Protein AF-A0A3N5QMN3-F1 (afdb_monomer_lite)

Structure (mmCIF, N/CA/C/O backbone):
data_AF-A0A3N5QMN3-F1
#
_entry.id   AF-A0A3N5QMN3-F1
#
loop_
_atom_site.group_PDB
_atom_site.id
_atom_site.type_symbol
_atom_site.label_atom_id
_atom_site.label_alt_id
_atom_site.label_comp_id
_atom_site.lab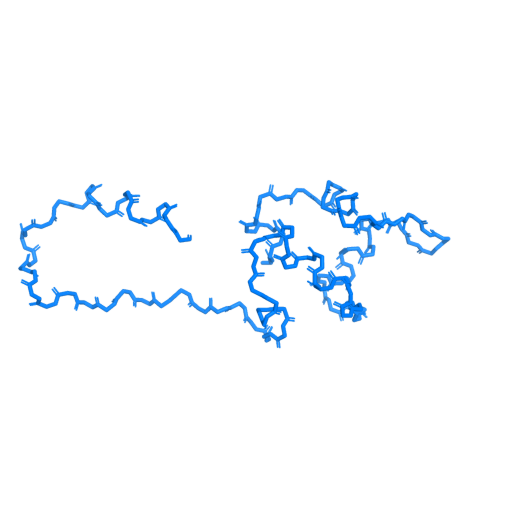el_asym_id
_atom_site.label_entity_id
_atom_site.label_seq_id
_atom_site.pdbx_PDB_ins_code
_atom_site.Cartn_x
_atom_site.Cartn_y
_atom_site.Cartn_z
_atom_site.occupancy
_atom_site.B_iso_or_equiv
_atom_site.auth_seq_id
_atom_site.auth_comp_id
_atom_site.auth_asym_id
_atom_site.auth_atom_id
_atom_site.pdbx_PDB_model_num
ATOM 1 N N . MET A 1 1 ? 6.806 -3.091 0.982 1.00 68.94 1 MET A N 1
ATOM 2 C CA . MET A 1 1 ? 5.379 -2.820 1.289 1.00 68.94 1 MET A CA 1
ATOM 3 C C . MET A 1 1 ? 4.933 -1.576 0.539 1.00 68.94 1 MET A C 1
ATOM 5 O O . MET A 1 1 ? 5.659 -0.588 0.583 1.00 68.94 1 MET A O 1
ATOM 9 N N . ALA A 1 2 ? 3.777 -1.617 -0.134 1.00 78.69 2 ALA A N 1
ATOM 10 C CA . ALA A 1 2 ? 3.326 -0.571 -1.063 1.00 78.69 2 ALA A CA 1
ATOM 11 C C . ALA A 1 2 ? 3.316 0.847 -0.457 1.00 78.69 2 ALA A C 1
ATOM 13 O O . ALA A 1 2 ? 3.770 1.785 -1.107 1.00 78.69 2 ALA A O 1
ATOM 14 N N . ARG A 1 3 ? 2.893 0.989 0.807 1.00 87.25 3 ARG A N 1
ATOM 15 C CA . ARG A 1 3 ? 2.894 2.261 1.545 1.00 87.25 3 ARG A CA 1
ATOM 16 C C . ARG A 1 3 ? 4.290 2.877 1.681 1.00 87.25 3 ARG A C 1
ATOM 18 O O . ARG A 1 3 ? 4.472 4.049 1.366 1.00 87.25 3 ARG A O 1
ATOM 25 N N . LYS A 1 4 ? 5.278 2.084 2.120 1.00 84.62 4 LYS A N 1
ATOM 26 C CA . LYS A 1 4 ? 6.671 2.537 2.297 1.00 84.62 4 LYS A CA 1
ATOM 27 C C . LYS A 1 4 ? 7.286 2.969 0.968 1.00 84.62 4 LYS A C 1
ATOM 29 O O . LYS A 1 4 ? 7.941 3.999 0.909 1.00 84.62 4 LYS A O 1
ATOM 34 N N . THR A 1 5 ? 7.029 2.217 -0.102 1.00 79.25 5 THR A N 1
ATOM 35 C CA . THR A 1 5 ? 7.508 2.568 -1.447 1.00 79.25 5 THR A CA 1
ATOM 36 C C . THR A 1 5 ? 6.849 3.843 -1.983 1.00 79.25 5 THR A C 1
ATOM 38 O O . THR A 1 5 ? 7.453 4.544 -2.781 1.00 79.25 5 THR A O 1
ATOM 41 N N . ALA A 1 6 ? 5.629 4.159 -1.544 1.00 80.69 6 ALA A N 1
ATOM 42 C CA . ALA A 1 6 ? 4.941 5.409 -1.865 1.00 80.69 6 ALA A CA 1
ATOM 43 C C . ALA A 1 6 ? 5.311 6.578 -0.923 1.00 80.69 6 ALA A C 1
ATOM 45 O O . ALA A 1 6 ? 4.740 7.655 -1.049 1.00 80.69 6 ALA A O 1
ATOM 46 N N . GLY A 1 7 ? 6.232 6.382 0.030 1.00 83.75 7 GLY A N 1
ATOM 47 C CA . GLY A 1 7 ? 6.694 7.438 0.939 1.00 83.75 7 GLY A CA 1
ATOM 48 C C . GLY A 1 7 ? 5.664 7.896 1.978 1.00 83.75 7 GLY A C 1
ATOM 49 O O . GLY A 1 7 ? 5.825 8.965 2.559 1.00 83.75 7 GLY A O 1
ATOM 50 N N . HIS A 1 8 ? 4.604 7.121 2.223 1.00 84.31 8 HIS A N 1
ATOM 51 C CA . HIS A 1 8 ? 3.552 7.509 3.164 1.00 84.31 8 HIS A CA 1
ATOM 52 C C . HIS A 1 8 ? 3.796 6.975 4.579 1.00 84.31 8 HIS A C 1
ATOM 54 O O . HIS A 1 8 ? 4.087 5.790 4.783 1.00 84.31 8 HIS A O 1
ATOM 60 N N . ASP A 1 9 ? 3.586 7.834 5.575 1.00 88.69 9 ASP A N 1
ATOM 61 C CA . ASP A 1 9 ? 3.531 7.411 6.972 1.00 88.69 9 ASP A CA 1
ATOM 62 C C . ASP A 1 9 ? 2.235 6.632 7.282 1.00 88.69 9 ASP A C 1
ATOM 64 O O . ASP A 1 9 ? 1.243 6.737 6.560 1.00 88.69 9 ASP A O 1
ATOM 68 N N . LEU A 1 10 ? 2.249 5.805 8.331 1.00 87.38 10 LEU A N 1
ATOM 69 C CA . LEU A 1 10 ? 1.153 4.896 8.680 1.00 87.38 10 LEU A CA 1
ATOM 70 C C . LEU A 1 10 ? -0.155 5.653 8.965 1.00 87.38 10 LEU A C 1
ATOM 72 O O . LEU A 1 10 ? -1.205 5.297 8.427 1.00 87.38 10 LEU A O 1
ATOM 76 N N . LEU A 1 11 ? -0.094 6.706 9.785 1.00 85.94 11 LEU A N 1
ATOM 77 C CA . LEU A 1 11 ? -1.274 7.483 10.179 1.00 85.94 11 LEU A CA 1
ATOM 78 C C . LEU A 1 11 ? -1.846 8.281 9.007 1.00 85.94 11 LEU A C 1
ATOM 80 O O . LEU A 1 11 ? -3.059 8.291 8.793 1.00 85.94 11 LEU A O 1
ATOM 84 N N . GLU A 1 12 ? -0.978 8.904 8.215 1.00 87.25 12 GLU A N 1
ATOM 85 C CA . GLU A 1 12 ? -1.388 9.678 7.042 1.00 87.25 12 GLU A CA 1
ATOM 86 C C . GLU A 1 12 ? -1.986 8.781 5.954 1.00 87.25 12 GLU A C 1
ATOM 88 O O . GLU A 1 12 ? -3.019 9.108 5.363 1.00 87.25 12 GLU A O 1
ATOM 93 N N . ALA A 1 13 ? -1.418 7.591 5.746 1.00 88.94 13 ALA A N 1
ATOM 94 C CA . ALA A 1 13 ? -1.994 6.592 4.856 1.00 88.94 13 ALA A CA 1
ATOM 95 C C . ALA A 1 13 ? -3.377 6.127 5.338 1.00 88.94 13 ALA A C 1
ATOM 97 O O . ALA A 1 13 ? -4.312 6.056 4.538 1.00 88.94 13 ALA A O 1
ATOM 98 N N . ALA A 1 14 ? -3.540 5.861 6.637 1.00 90.06 14 ALA A N 1
ATOM 99 C CA . ALA A 1 14 ? -4.816 5.429 7.201 1.00 90.06 14 ALA A CA 1
ATOM 100 C C . ALA A 1 14 ? -5.913 6.494 7.033 1.00 90.06 14 ALA A C 1
ATOM 102 O O . ALA A 1 14 ? -7.014 6.173 6.574 1.00 90.06 14 ALA A O 1
ATOM 103 N N . LYS A 1 15 ? -5.592 7.767 7.306 1.00 88.19 15 LYS A N 1
ATOM 104 C CA . LYS A 1 15 ? -6.495 8.902 7.060 1.00 88.19 15 LYS A CA 1
ATOM 105 C C . LYS A 1 15 ? -6.871 9.017 5.587 1.00 88.19 15 LYS A C 1
ATOM 107 O O . LYS A 1 15 ? -8.049 9.135 5.261 1.00 88.19 15 LYS A O 1
ATOM 112 N N . THR A 1 16 ? -5.888 8.935 4.690 1.00 87.75 16 THR A N 1
ATOM 113 C CA . THR A 1 16 ? -6.121 9.099 3.247 1.00 87.75 16 THR A CA 1
ATOM 114 C C . THR A 1 16 ? -6.956 7.957 2.662 1.00 87.75 16 THR A C 1
ATOM 116 O O . THR A 1 16 ? -7.781 8.160 1.773 1.00 87.75 16 THR A O 1
ATOM 119 N N . LEU A 1 17 ? -6.815 6.749 3.211 1.00 88.50 17 LEU A N 1
ATOM 120 C CA . LEU A 1 17 ? -7.661 5.601 2.877 1.00 88.50 17 LEU A CA 1
ATOM 121 C C . LEU A 1 17 ? -9.065 5.673 3.504 1.00 88.50 17 LEU A C 1
ATOM 123 O O . LEU A 1 17 ? -9.883 4.776 3.269 1.00 88.50 17 LEU A O 1
ATOM 127 N N . ALA A 1 18 ? -9.360 6.746 4.246 1.00 88.31 18 ALA A N 1
ATOM 128 C CA . ALA A 1 18 ? -10.588 6.956 5.003 1.00 88.31 18 ALA A CA 1
ATOM 129 C C . ALA A 1 18 ? -10.883 5.798 5.972 1.00 88.31 18 ALA A C 1
ATOM 131 O O . ALA A 1 18 ? -12.036 5.397 6.147 1.00 88.31 18 ALA A O 1
ATOM 132 N N . LEU A 1 19 ? -9.833 5.227 6.573 1.00 88.12 19 LEU A N 1
ATOM 133 C CA . LEU A 1 19 ? -9.984 4.284 7.672 1.00 88.12 19 LEU A CA 1
ATOM 134 C C . LEU A 1 19 ? -10.356 5.067 8.929 1.00 88.12 19 LEU A C 1
ATOM 136 O O . LEU A 1 19 ? -9.725 6.066 9.264 1.00 88.12 19 LEU A O 1
ATOM 140 N N . THR A 1 20 ? -11.390 4.606 9.621 1.00 88.44 20 THR A N 1
ATOM 141 C CA . THR A 1 20 ? -11.845 5.196 10.879 1.00 88.44 20 THR A CA 1
ATOM 142 C C . THR A 1 20 ? -11.408 4.348 12.060 1.00 88.44 20 THR A C 1
ATOM 144 O O . THR A 1 20 ? -11.278 3.119 11.956 1.00 88.44 20 THR A O 1
ATOM 147 N N . ASP A 1 21 ? -11.227 4.992 13.208 1.00 88.38 21 ASP A N 1
ATOM 148 C CA . ASP A 1 21 ? -11.056 4.290 14.473 1.00 88.38 21 ASP A CA 1
ATOM 149 C C . ASP A 1 21 ? -12.325 3.496 14.796 1.00 88.38 21 ASP A C 1
ATOM 151 O O . ASP A 1 21 ? -13.452 3.930 14.550 1.00 88.38 21 ASP A O 1
ATOM 155 N N . GLY A 1 22 ? -12.150 2.273 15.287 1.00 86.38 22 GLY A N 1
ATOM 156 C CA . GLY A 1 22 ? -13.250 1.452 15.778 1.00 86.38 22 GLY A CA 1
ATOM 157 C C . GLY A 1 22 ? -13.058 1.105 17.246 1.00 86.38 22 GLY A C 1
ATOM 158 O O . GLY A 1 22 ? -11.999 1.324 17.816 1.00 86.38 22 GLY A O 1
ATOM 159 N N . LYS A 1 23 ? -14.061 0.454 17.842 1.00 80.81 23 LYS A N 1
ATOM 160 C CA . LYS A 1 23 ? -13.987 -0.009 19.240 1.00 80.81 23 LYS A CA 1
ATOM 161 C C . LYS A 1 23 ? -12.852 -1.005 19.527 1.00 80.81 23 LYS A C 1
ATOM 163 O O . LYS A 1 23 ? -12.489 -1.161 20.682 1.00 80.81 23 LYS A O 1
ATOM 168 N N . ARG A 1 24 ? -12.364 -1.728 18.511 1.00 81.94 24 ARG A N 1
ATOM 169 C CA . ARG A 1 24 ? -11.377 -2.817 18.664 1.00 81.94 24 ARG A CA 1
ATOM 170 C C . ARG A 1 24 ? -9.968 -2.469 18.190 1.00 81.94 24 ARG A C 1
ATOM 172 O O . ARG A 1 24 ? -9.048 -3.183 18.549 1.00 81.94 24 ARG A O 1
ATOM 179 N N . ALA A 1 25 ? -9.830 -1.457 17.338 1.00 87.00 25 ALA A N 1
ATOM 180 C CA . ALA A 1 25 ? -8.559 -1.088 16.726 1.00 87.00 25 ALA A CA 1
ATOM 181 C C . ALA A 1 25 ? -8.651 0.324 16.143 1.00 87.00 25 ALA A C 1
ATOM 183 O O . ALA A 1 25 ? -9.692 0.708 15.582 1.00 87.00 25 ALA A O 1
ATOM 184 N N . THR A 1 26 ? -7.551 1.061 16.234 1.00 91.25 26 THR A N 1
ATOM 185 C CA . THR A 1 26 ? -7.360 2.354 15.572 1.00 91.25 26 THR A CA 1
ATOM 186 C C . THR A 1 26 ? -7.228 2.185 14.055 1.00 91.25 26 THR A C 1
ATOM 188 O O . THR A 1 26 ? -7.002 1.090 13.533 1.00 91.25 26 THR A O 1
ATOM 191 N N . ALA A 1 27 ? -7.378 3.274 13.307 1.00 88.81 27 ALA A N 1
ATOM 192 C CA . ALA A 1 27 ? -7.222 3.295 11.859 1.00 88.81 27 ALA A CA 1
ATOM 193 C C . ALA A 1 27 ? -5.816 2.835 11.424 1.00 88.81 27 ALA A C 1
ATOM 195 O O . ALA A 1 27 ? -5.686 2.107 10.438 1.00 88.81 27 ALA A O 1
ATOM 196 N N . GLY A 1 28 ? -4.782 3.219 12.183 1.00 89.19 28 GLY A N 1
ATOM 197 C CA . GLY A 1 28 ? -3.396 2.807 11.951 1.00 89.19 28 GLY A CA 1
ATOM 198 C C . GLY A 1 28 ? -3.168 1.320 12.221 1.00 89.19 28 GLY A C 1
ATOM 199 O O . GLY A 1 28 ? -2.565 0.640 11.396 1.00 89.19 28 GLY A O 1
ATOM 200 N N . GLU A 1 29 ? -3.712 0.791 13.317 1.00 89.94 29 GLU A N 1
ATOM 201 C CA . GLU A 1 29 ? -3.638 -0.643 13.643 1.00 89.94 29 GLU A CA 1
ATOM 202 C C . GLU A 1 29 ? -4.358 -1.503 12.604 1.00 89.94 29 GLU A C 1
ATOM 204 O O . GLU A 1 29 ? -3.837 -2.532 12.187 1.00 89.94 29 GLU A O 1
ATOM 209 N N . LYS A 1 30 ? -5.522 -1.060 12.111 1.00 90.25 30 LYS A N 1
ATOM 210 C CA . LYS A 1 30 ? -6.220 -1.749 11.014 1.00 90.25 30 LYS A CA 1
ATOM 211 C C . LYS A 1 30 ? -5.372 -1.789 9.750 1.00 90.25 30 LYS A C 1
ATOM 213 O O . LYS A 1 30 ? -5.304 -2.822 9.094 1.00 90.25 30 LYS A O 1
ATOM 218 N N . LEU A 1 31 ? -4.733 -0.669 9.404 1.00 90.38 31 LEU A N 1
ATOM 219 C CA . LEU A 1 31 ? -3.843 -0.621 8.250 1.00 90.38 31 LEU A CA 1
ATOM 220 C C . LEU A 1 31 ? -2.648 -1.564 8.432 1.00 90.38 31 LEU A C 1
ATOM 222 O O . LEU A 1 31 ? -2.314 -2.290 7.500 1.00 90.38 31 LEU A O 1
ATOM 226 N N . ALA A 1 32 ? -2.059 -1.599 9.627 1.00 90.56 32 ALA A N 1
ATOM 227 C CA . ALA A 1 32 ? -0.972 -2.513 9.957 1.00 90.56 32 ALA A CA 1
ATOM 228 C C . ALA A 1 32 ? -1.405 -3.987 9.861 1.00 90.56 32 ALA A C 1
ATOM 230 O O . ALA A 1 32 ? -0.680 -4.778 9.269 1.00 90.56 32 ALA A O 1
ATOM 231 N N . ALA A 1 33 ? -2.602 -4.340 10.339 1.00 90.19 33 ALA A N 1
ATOM 232 C CA . ALA A 1 33 ? -3.151 -5.696 10.247 1.00 90.19 33 ALA A CA 1
ATOM 233 C C . ALA A 1 33 ? -3.426 -6.140 8.796 1.00 90.19 33 ALA A C 1
ATOM 235 O O . ALA A 1 33 ? -3.275 -7.314 8.455 1.00 90.19 33 ALA A O 1
ATOM 236 N N . TYR A 1 34 ? -3.810 -5.207 7.915 1.00 89.50 34 TYR A N 1
ATOM 237 C CA . TYR A 1 34 ? -3.911 -5.485 6.478 1.00 89.50 34 TYR A CA 1
ATOM 238 C C . TYR A 1 34 ? -2.533 -5.664 5.835 1.00 89.50 34 TYR A C 1
ATOM 240 O O . TYR A 1 34 ? -2.374 -6.491 4.942 1.00 89.50 34 TYR A O 1
ATOM 248 N N . GLU A 1 35 ? -1.542 -4.885 6.273 1.00 87.75 35 GLU A N 1
ATOM 249 C CA . GLU A 1 35 ? -0.162 -4.973 5.791 1.00 87.75 35 GLU A CA 1
ATOM 250 C C . GLU A 1 35 ? 0.544 -6.256 6.272 1.00 87.75 35 GLU A C 1
ATOM 252 O O . GLU A 1 35 ? 1.334 -6.814 5.513 1.00 87.75 35 GLU A O 1
ATOM 257 N N . SER A 1 36 ? 0.258 -6.746 7.485 1.00 87.19 36 SER A N 1
ATOM 258 C CA . SER A 1 36 ? 0.820 -7.996 8.028 1.00 87.19 36 SER A CA 1
ATOM 259 C C . SER A 1 36 ? 0.140 -9.258 7.491 1.00 87.19 36 SER A C 1
ATOM 261 O O . SER A 1 36 ? 0.690 -10.350 7.617 1.00 87.19 36 SER A O 1
ATOM 263 N N . GLY A 1 37 ? -1.038 -9.118 6.877 1.00 85.38 37 GLY A N 1
ATOM 264 C CA . GLY A 1 37 ? -1.835 -10.241 6.386 1.00 85.38 37 GLY A CA 1
ATOM 265 C C . GLY A 1 37 ? -2.675 -10.932 7.465 1.00 85.38 37 GLY A C 1
ATOM 266 O O . GLY A 1 37 ? -3.323 -11.932 7.170 1.00 85.38 37 GLY A O 1
ATOM 267 N N . GLU A 1 38 ? -2.720 -10.398 8.691 1.00 87.12 38 GLU A N 1
ATOM 268 C CA . GLU A 1 38 ? -3.582 -10.903 9.771 1.00 87.12 38 GLU A CA 1
ATOM 269 C C . GLU A 1 38 ? -5.068 -10.808 9.425 1.00 87.12 38 GLU A C 1
ATOM 271 O O . GLU A 1 38 ? -5.869 -11.649 9.828 1.00 87.12 38 GLU A O 1
ATOM 276 N N . THR A 1 39 ? -5.458 -9.764 8.690 1.00 87.81 39 THR A N 1
ATOM 277 C CA . THR A 1 39 ? -6.838 -9.572 8.238 1.00 87.81 39 THR A CA 1
ATOM 278 C C . THR A 1 39 ? -6.862 -9.297 6.736 1.00 87.81 39 THR A C 1
ATOM 280 O O . THR A 1 39 ? -6.140 -8.414 6.272 1.00 87.81 39 THR A O 1
ATOM 283 N N . PRO A 1 40 ? -7.710 -9.981 5.948 1.00 86.44 40 PRO A N 1
ATOM 284 C CA . PRO A 1 40 ? -7.832 -9.681 4.530 1.00 86.44 40 PRO A CA 1
ATOM 285 C C . PRO A 1 40 ? -8.563 -8.340 4.315 1.00 86.44 40 PRO A C 1
ATOM 287 O O . PRO A 1 40 ? -9.669 -8.147 4.835 1.00 86.44 40 PRO A O 1
ATOM 290 N N . PRO A 1 41 ? -7.997 -7.403 3.532 1.00 89.81 41 PRO A N 1
ATOM 291 C CA . PRO A 1 41 ? -8.681 -6.169 3.164 1.00 89.81 41 PRO A CA 1
ATOM 292 C C . PRO A 1 41 ? -9.820 -6.436 2.169 1.00 89.81 41 PRO A C 1
ATOM 294 O O . PRO A 1 41 ? -9.795 -7.380 1.378 1.00 89.81 41 PRO A O 1
ATOM 297 N N . SER A 1 42 ? -10.822 -5.556 2.151 1.00 91.88 42 SER A N 1
ATOM 298 C CA . SER A 1 42 ? -11.896 -5.631 1.157 1.00 91.88 42 SER A CA 1
ATOM 299 C C . SER A 1 42 ? -11.418 -5.188 -0.233 1.00 91.88 42 SER A C 1
ATOM 301 O O . SER A 1 42 ? -10.531 -4.344 -0.378 1.00 91.88 42 SER A O 1
ATOM 303 N N . ARG A 1 43 ? -12.065 -5.687 -1.295 1.00 92.00 43 ARG A N 1
ATOM 304 C CA . ARG A 1 43 ? -11.736 -5.291 -2.678 1.00 92.00 43 ARG A CA 1
ATOM 305 C C . ARG A 1 43 ? -11.867 -3.782 -2.914 1.00 92.00 43 ARG A C 1
ATOM 307 O O . ARG A 1 43 ? -11.063 -3.199 -3.635 1.00 92.00 43 ARG A O 1
ATOM 314 N N . SER A 1 44 ? -12.865 -3.135 -2.312 1.00 92.62 44 SER A N 1
ATOM 315 C CA . SER A 1 44 ? -13.047 -1.683 -2.428 1.00 92.62 44 SER A CA 1
ATOM 316 C C . SER A 1 44 ? -11.905 -0.904 -1.772 1.00 92.62 44 SER A C 1
ATOM 318 O O . SER A 1 44 ? -11.496 0.130 -2.303 1.00 92.62 44 SER A O 1
ATOM 320 N N . LEU A 1 45 ? -11.346 -1.414 -0.670 1.00 92.12 45 LEU A N 1
ATOM 321 C CA . LEU A 1 45 ? -10.162 -0.845 -0.033 1.00 92.12 45 LEU A CA 1
ATOM 322 C C . LEU A 1 45 ? -8.918 -1.018 -0.912 1.00 92.12 45 LEU A C 1
ATOM 324 O O . LEU A 1 45 ? -8.189 -0.050 -1.109 1.00 92.12 45 LEU A O 1
ATOM 328 N N . LEU A 1 46 ? -8.723 -2.192 -1.521 1.00 92.75 46 LEU A N 1
ATOM 329 C CA . LEU A 1 46 ? -7.609 -2.433 -2.448 1.00 92.75 46 LEU A CA 1
ATOM 330 C C . LEU A 1 46 ? -7.628 -1.480 -3.651 1.00 92.75 46 LEU A C 1
ATOM 332 O O . LEU A 1 46 ? -6.590 -0.955 -4.042 1.00 92.75 46 LEU A O 1
ATOM 336 N N . VAL A 1 47 ? -8.808 -1.177 -4.199 1.00 93.31 47 VAL A N 1
ATOM 337 C CA . VAL A 1 47 ? -8.956 -0.188 -5.285 1.00 93.31 47 VAL A CA 1
ATOM 338 C C . VAL A 1 47 ? -8.607 1.234 -4.823 1.00 93.31 47 VAL A C 1
ATOM 340 O O . VAL A 1 47 ? -8.087 2.033 -5.603 1.00 93.31 47 VAL A O 1
ATOM 343 N N . LYS A 1 48 ? -8.874 1.589 -3.561 1.00 92.19 48 LYS A N 1
ATOM 344 C CA . LYS A 1 48 ? -8.424 2.877 -3.005 1.00 92.19 48 LYS A CA 1
ATOM 345 C C . LYS A 1 48 ? -6.909 2.893 -2.819 1.00 92.19 48 LYS A C 1
ATOM 347 O O . LYS A 1 48 ? -6.265 3.852 -3.231 1.00 92.19 48 LYS A O 1
ATOM 352 N N . MET A 1 49 ? -6.343 1.817 -2.274 1.00 92.19 49 MET A N 1
ATOM 353 C CA . MET A 1 49 ? -4.897 1.655 -2.106 1.00 92.19 49 MET A CA 1
ATOM 354 C C . MET A 1 49 ? -4.155 1.725 -3.441 1.00 92.19 49 MET A C 1
ATOM 356 O O . MET A 1 49 ? -3.135 2.401 -3.529 1.00 92.19 49 MET A O 1
ATOM 360 N N . SER A 1 50 ? -4.687 1.107 -4.500 1.00 92.19 50 SER A N 1
ATOM 361 C CA . SER A 1 50 ? -4.076 1.149 -5.832 1.00 92.19 50 SER A CA 1
ATOM 362 C C . SER A 1 50 ? -3.988 2.577 -6.376 1.00 92.19 50 SER A C 1
ATOM 364 O O . SER A 1 50 ? -2.963 2.978 -6.927 1.00 92.19 50 SER A O 1
ATOM 366 N N . LYS A 1 51 ? -5.040 3.380 -6.170 1.00 90.81 51 LYS A N 1
ATOM 367 C CA . LYS A 1 51 ? -5.070 4.796 -6.562 1.00 90.81 51 LYS A CA 1
ATOM 368 C C . LYS A 1 51 ? -4.130 5.647 -5.710 1.00 90.81 51 LYS A C 1
ATOM 370 O O . LYS A 1 51 ? -3.378 6.440 -6.267 1.00 90.81 51 LYS A O 1
ATOM 375 N N . GLN A 1 52 ? -4.163 5.463 -4.392 1.00 90.31 52 GLN A N 1
ATOM 376 C CA . GLN A 1 52 ? -3.384 6.264 -3.452 1.00 90.31 52 GLN A CA 1
ATOM 377 C C . GLN A 1 52 ? -1.884 6.011 -3.594 1.00 90.31 52 GLN A C 1
ATOM 379 O O . GLN A 1 52 ? -1.101 6.945 -3.708 1.00 90.31 52 GLN A O 1
ATOM 384 N N . TYR A 1 53 ? -1.485 4.742 -3.640 1.00 90.50 53 TYR A N 1
ATOM 385 C CA . TYR A 1 53 ? -0.079 4.348 -3.710 1.00 90.50 53 TYR A CA 1
ATOM 386 C C . TYR A 1 53 ? 0.468 4.320 -5.137 1.00 90.50 53 TYR A C 1
ATOM 388 O O . TYR A 1 53 ? 1.620 3.944 -5.331 1.00 90.50 53 TYR A O 1
ATOM 396 N N . ARG A 1 54 ? -0.350 4.686 -6.137 1.00 88.62 54 ARG A N 1
ATOM 397 C CA . ARG A 1 54 ? 0.007 4.647 -7.564 1.00 88.62 54 ARG A CA 1
ATOM 398 C C . ARG A 1 54 ? 0.564 3.280 -7.984 1.00 88.62 54 ARG A C 1
ATOM 400 O O . ARG A 1 54 ? 1.507 3.190 -8.764 1.00 88.62 54 ARG A O 1
ATOM 407 N N . ARG A 1 55 ? -0.022 2.197 -7.457 1.00 87.75 55 ARG A N 1
ATOM 408 C CA . ARG A 1 55 ? 0.356 0.814 -7.7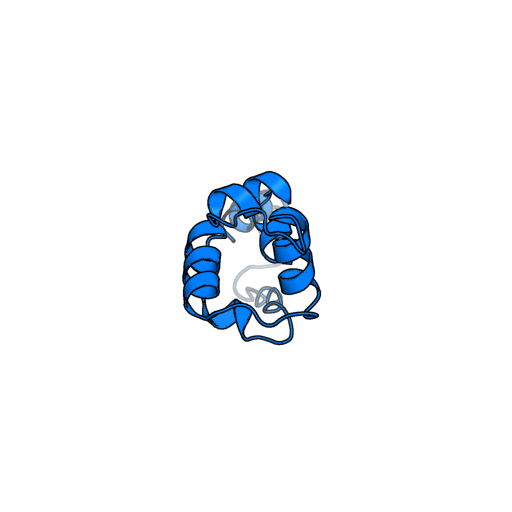86 1.00 87.75 55 ARG A CA 1
ATOM 409 C C . ARG A 1 55 ? -0.784 0.099 -8.502 1.00 87.75 55 ARG A C 1
ATOM 411 O O . ARG A 1 55 ? -1.939 0.299 -8.125 1.00 87.75 55 ARG A O 1
ATOM 418 N N . PRO A 1 56 ? -0.495 -0.746 -9.506 1.00 90.44 56 PRO A N 1
ATOM 419 C CA . PRO A 1 56 ? -1.519 -1.562 -10.145 1.00 90.44 56 PRO A CA 1
ATOM 420 C C . PRO A 1 56 ? -2.286 -2.404 -9.120 1.00 90.44 56 PRO A C 1
ATOM 422 O O . PRO A 1 56 ? -1.696 -2.962 -8.198 1.00 90.44 56 PRO A O 1
ATOM 425 N N . LEU A 1 57 ? -3.604 -2.537 -9.300 1.00 90.94 57 LEU A N 1
ATOM 426 C CA . LEU A 1 57 ? -4.445 -3.345 -8.407 1.00 90.94 57 LEU A CA 1
ATOM 427 C C . LEU A 1 57 ? -3.954 -4.799 -8.320 1.00 90.94 57 LEU A C 1
ATOM 429 O O . LEU A 1 57 ? -3.991 -5.398 -7.251 1.00 90.94 57 LEU A O 1
ATOM 433 N N . LEU A 1 58 ? -3.458 -5.340 -9.436 1.00 90.38 58 LEU A N 1
ATOM 434 C CA . LEU A 1 58 ? -2.939 -6.704 -9.511 1.00 90.38 58 LEU A CA 1
ATOM 435 C C . LEU A 1 58 ? -1.787 -6.945 -8.527 1.00 90.38 58 LEU A C 1
ATOM 437 O O . LEU A 1 58 ? -1.700 -8.025 -7.959 1.00 90.38 58 LEU A O 1
ATOM 441 N N . THR A 1 59 ? -0.956 -5.933 -8.261 1.00 88.56 59 THR A N 1
ATOM 442 C CA . THR A 1 59 ? 0.180 -6.031 -7.335 1.00 88.56 59 THR A CA 1
ATOM 443 C C . THR A 1 59 ? -0.245 -6.416 -5.917 1.00 88.56 59 THR A C 1
ATOM 445 O O . THR A 1 59 ? 0.522 -7.064 -5.220 1.00 88.56 59 THR A O 1
ATOM 448 N N . PHE A 1 60 ? -1.465 -6.072 -5.492 1.00 88.56 60 PHE A N 1
ATOM 449 C CA . PHE A 1 60 ? -1.980 -6.428 -4.163 1.00 88.56 60 PHE A CA 1
ATOM 450 C C . PHE A 1 60 ? -2.457 -7.881 -4.054 1.00 88.56 60 PHE A C 1
ATOM 452 O O . PHE A 1 60 ? -2.751 -8.339 -2.955 1.00 88.56 60 PHE A O 1
ATOM 459 N N . TYR A 1 61 ? -2.558 -8.588 -5.179 1.00 89.50 61 TYR A N 1
ATOM 460 C CA . TYR A 1 61 ? -2.893 -10.011 -5.230 1.00 89.50 61 TYR A CA 1
ATOM 461 C C . TYR A 1 61 ? -1.661 -10.898 -5.432 1.00 89.50 61 TYR A C 1
ATOM 463 O O . TYR A 1 61 ? -1.787 -12.119 -5.422 1.00 89.50 61 TYR A O 1
ATOM 471 N N . LEU A 1 62 ? -0.482 -10.304 -5.637 1.00 87.12 62 LEU A N 1
ATOM 472 C CA . LEU A 1 62 ? 0.764 -11.049 -5.738 1.00 87.12 62 LEU A CA 1
ATOM 473 C C . LEU A 1 62 ? 1.289 -11.360 -4.336 1.00 87.12 62 LEU A C 1
ATOM 475 O O . LEU A 1 62 ? 1.259 -10.502 -3.454 1.00 87.12 62 LEU A O 1
ATOM 479 N N . THR A 1 63 ? 1.804 -12.574 -4.153 1.00 83.06 63 THR A N 1
ATOM 480 C CA . THR A 1 63 ? 2.447 -13.005 -2.902 1.00 83.06 63 THR A CA 1
ATOM 481 C C . THR A 1 63 ? 3.646 -12.126 -2.559 1.00 83.06 63 THR A C 1
ATOM 483 O O . THR A 1 63 ? 3.896 -11.822 -1.396 1.00 83.06 63 THR A O 1
ATOM 486 N N . GLU A 1 64 ? 4.363 -11.679 -3.587 1.00 81.50 64 GLU A N 1
ATOM 487 C CA . GLU A 1 64 ? 5.531 -10.822 -3.468 1.00 81.50 64 GLU A CA 1
ATOM 488 C C . GLU A 1 64 ? 5.424 -9.657 -4.459 1.00 81.50 64 GLU A C 1
ATOM 490 O O . GLU A 1 64 ? 4.812 -9.799 -5.526 1.00 81.50 64 GLU A O 1
ATOM 495 N N . PRO A 1 65 ? 5.994 -8.481 -4.136 1.00 79.69 65 PRO A N 1
ATOM 496 C CA . PRO A 1 65 ? 6.095 -7.392 -5.095 1.00 79.69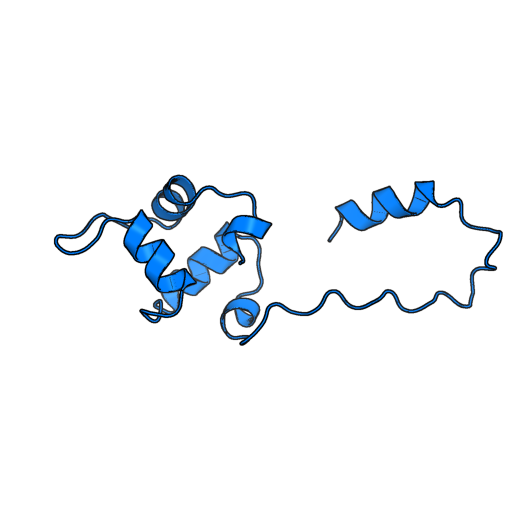 65 PRO A CA 1
ATOM 497 C C . PRO A 1 65 ? 6.782 -7.874 -6.379 1.00 79.69 65 PRO A C 1
ATOM 499 O O . PRO A 1 65 ? 7.723 -8.662 -6.291 1.00 79.69 65 PRO A O 1
ATOM 502 N N . PRO A 1 66 ? 6.365 -7.389 -7.563 1.00 78.25 66 PRO A N 1
ATOM 503 C CA . PRO A 1 66 ? 7.042 -7.747 -8.800 1.00 78.25 66 PRO A CA 1
ATOM 504 C C . PRO A 1 66 ? 8.522 -7.383 -8.679 1.00 78.25 66 PRO A C 1
ATOM 506 O O . PRO A 1 66 ? 8.860 -6.262 -8.279 1.00 78.25 66 PRO A O 1
ATOM 509 N N . SER A 1 67 ? 9.395 -8.339 -8.998 1.00 75.56 67 SER A N 1
ATOM 510 C CA . SER A 1 67 ? 10.834 -8.108 -9.009 1.00 75.56 67 SER A CA 1
ATOM 511 C C . SER A 1 67 ? 11.142 -6.950 -9.950 1.00 75.56 67 SER A C 1
ATOM 513 O O . SER A 1 67 ? 10.606 -6.893 -11.062 1.00 75.56 67 SER A O 1
ATOM 515 N N . ARG A 1 68 ? 12.037 -6.045 -9.537 1.00 67.25 68 ARG A N 1
ATOM 516 C CA . ARG A 1 68 ? 12.706 -5.184 -10.514 1.00 67.25 68 ARG A CA 1
ATOM 517 C C . ARG A 1 68 ? 13.400 -6.128 -11.492 1.00 67.25 68 ARG A C 1
ATOM 519 O O . ARG A 1 68 ? 14.261 -6.895 -11.074 1.00 67.25 68 ARG A O 1
ATOM 526 N N . SER A 1 69 ? 12.949 -6.140 -12.746 1.00 62.06 69 SER A N 1
ATOM 527 C CA . SER A 1 69 ? 13.672 -6.855 -13.793 1.00 62.06 69 SER A CA 1
ATOM 528 C C . SER A 1 69 ? 15.074 -6.284 -13.825 1.00 62.06 69 SER A C 1
ATOM 530 O O . SER A 1 69 ? 15.224 -5.059 -13.857 1.00 62.06 69 SER A O 1
ATOM 532 N N . ASP A 1 70 ? 16.073 -7.159 -13.838 1.00 58.44 70 ASP A N 1
ATOM 533 C CA . ASP A 1 70 ? 17.400 -6.723 -14.225 1.00 58.44 70 ASP A CA 1
ATOM 534 C C . ASP A 1 70 ? 17.295 -6.172 -15.650 1.00 58.44 70 ASP A C 1
ATOM 536 O O . ASP A 1 70 ? 16.512 -6.675 -16.473 1.00 58.44 70 ASP A O 1
ATOM 540 N N . ARG A 1 71 ? 17.966 -5.052 -15.901 1.00 64.88 71 ARG A N 1
ATOM 541 C CA . ARG A 1 71 ? 17.924 -4.394 -17.207 1.00 64.88 71 ARG A CA 1
ATOM 542 C C . ARG A 1 71 ? 18.394 -5.424 -18.236 1.00 64.88 71 ARG A C 1
ATOM 544 O O . ARG A 1 71 ? 19.437 -6.038 -18.051 1.00 64.88 71 ARG A O 1
ATOM 551 N N . GLY A 1 72 ? 17.647 -5.623 -19.322 1.00 64.00 72 GLY A N 1
ATOM 552 C CA . GLY A 1 72 ? 18.193 -6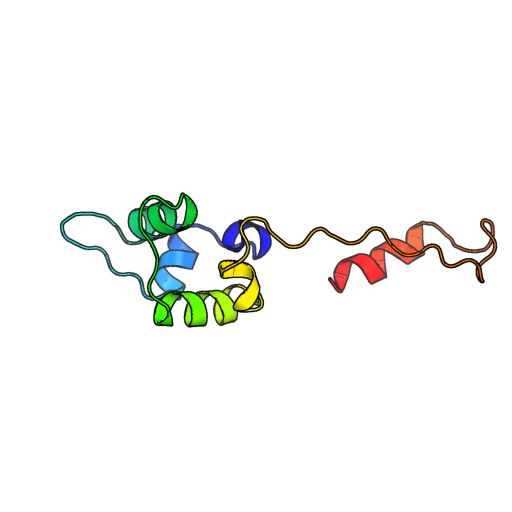.375 -20.452 1.00 64.00 72 GLY A CA 1
ATOM 553 C C . GLY A 1 72 ? 19.450 -5.657 -20.940 1.00 64.00 72 GLY A C 1
ATOM 554 O O . GLY A 1 72 ? 19.393 -4.445 -21.161 1.00 64.00 72 GLY A O 1
ATOM 555 N N . GLU A 1 73 ? 20.577 -6.364 -21.051 1.00 66.19 73 GLU A N 1
ATOM 556 C CA . GLU A 1 73 ? 21.804 -5.750 -21.552 1.00 66.19 73 GLU A CA 1
ATOM 557 C C . GLU A 1 73 ? 21.553 -5.171 -22.945 1.00 66.19 73 GLU A C 1
ATOM 559 O O . GLU A 1 73 ? 21.062 -5.844 -23.857 1.00 66.19 73 GLU A O 1
ATOM 564 N N . ASP A 1 74 ? 21.870 -3.889 -23.101 1.00 68.25 74 ASP A N 1
ATOM 565 C CA . ASP A 1 74 ? 21.836 -3.257 -24.406 1.00 68.25 74 ASP A CA 1
ATOM 566 C C . ASP A 1 74 ? 23.106 -3.632 -25.171 1.00 68.25 74 ASP A C 1
ATOM 568 O O . ASP A 1 74 ? 24.094 -2.902 -25.177 1.00 68.25 74 ASP A O 1
ATOM 572 N N . PHE A 1 75 ? 23.067 -4.781 -25.844 1.00 67.38 75 PHE A N 1
ATOM 573 C CA . PHE A 1 75 ? 24.175 -5.278 -26.665 1.00 67.38 75 PHE A CA 1
ATOM 574 C C . PHE A 1 75 ? 24.510 -4.382 -27.868 1.00 67.38 75 PHE A C 1
ATOM 576 O O . PHE A 1 75 ? 25.498 -4.626 -28.558 1.00 67.38 75 PHE A O 1
ATOM 583 N N . ARG A 1 76 ? 23.686 -3.368 -28.167 1.00 73.06 76 ARG A N 1
ATOM 584 C CA . ARG A 1 76 ? 23.959 -2.402 -29.242 1.00 73.06 76 ARG A CA 1
ATOM 585 C C . ARG A 1 76 ? 24.881 -1.281 -28.773 1.00 73.06 76 ARG A C 1
ATOM 587 O O . ARG A 1 76 ? 25.443 -0.579 -29.612 1.00 73.06 76 ARG A O 1
ATOM 594 N N . THR A 1 77 ? 25.056 -1.133 -27.463 1.00 63.16 77 THR A N 1
ATOM 595 C CA . THR A 1 77 ? 25.886 -0.098 -26.864 1.00 63.16 77 THR A CA 1
ATOM 596 C C . THR A 1 77 ? 27.200 -0.707 -26.378 1.00 63.16 77 THR A C 1
ATOM 598 O O . THR A 1 77 ? 27.228 -1.566 -25.502 1.00 63.16 77 THR A O 1
ATOM 601 N N . LEU A 1 78 ? 28.319 -0.269 -26.964 1.00 63.69 78 LEU A N 1
ATOM 602 C CA . LEU A 1 78 ? 29.652 -0.690 -26.530 1.00 63.69 78 LEU A CA 1
ATOM 603 C C . LEU A 1 78 ? 29.897 -0.222 -25.086 1.00 63.69 78 LEU A C 1
ATOM 605 O O . LEU A 1 78 ? 29.665 0.940 -24.760 1.00 63.69 78 LEU A O 1
ATOM 609 N N . TRP A 1 79 ? 30.428 -1.116 -24.253 1.00 59.19 79 TRP A N 1
ATOM 610 C CA . TRP A 1 79 ? 30.761 -0.942 -22.828 1.00 59.19 79 TRP A CA 1
ATOM 611 C C . TRP A 1 79 ? 31.549 0.329 -22.457 1.00 59.19 79 TRP A C 1
ATOM 613 O O . TRP A 1 79 ? 31.576 0.721 -21.295 1.00 59.19 79 TRP A O 1
ATOM 623 N N . HIS A 1 80 ? 32.159 1.003 -23.431 1.00 58.25 80 HIS A N 1
ATOM 624 C CA . HIS A 1 80 ? 32.937 2.229 -23.247 1.00 58.25 80 HIS A CA 1
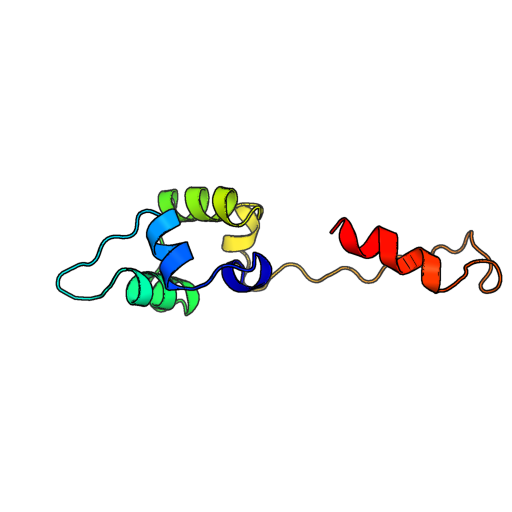ATOM 625 C C . HIS A 1 80 ? 32.177 3.534 -23.521 1.00 58.25 80 HIS A C 1
ATOM 627 O O . HIS A 1 80 ? 32.740 4.607 -23.324 1.00 58.25 80 HIS A O 1
ATOM 633 N N . ALA A 1 81 ? 30.948 3.467 -24.042 1.00 59.72 81 ALA A N 1
ATOM 634 C CA . ALA A 1 81 ? 30.256 4.629 -24.603 1.00 59.72 81 ALA A CA 1
ATOM 635 C C . ALA A 1 81 ? 29.276 5.316 -23.637 1.00 59.72 81 ALA A C 1
ATOM 637 O O . ALA A 1 81 ? 28.736 6.366 -23.978 1.00 59.72 81 ALA A O 1
ATOM 638 N N . VAL A 1 82 ? 29.025 4.747 -22.453 1.00 58.00 82 VAL A N 1
ATOM 639 C CA . VAL A 1 82 ? 28.025 5.278 -21.515 1.00 58.00 82 VAL A CA 1
ATOM 640 C C . VAL A 1 82 ? 28.701 5.741 -20.238 1.00 58.00 82 VAL A C 1
ATOM 642 O O . VAL A 1 82 ? 29.208 4.936 -19.460 1.00 58.00 82 VAL A O 1
ATOM 645 N N . ASP A 1 83 ? 28.674 7.052 -20.018 1.00 59.69 83 ASP A N 1
ATOM 646 C CA . ASP A 1 83 ? 29.017 7.647 -18.733 1.00 59.69 83 ASP A CA 1
ATOM 647 C C . ASP A 1 83 ? 28.034 7.127 -17.658 1.00 59.69 83 ASP A C 1
ATOM 649 O O . ASP A 1 83 ? 26.817 7.291 -17.818 1.00 59.69 83 ASP A O 1
ATOM 653 N N . PRO A 1 84 ? 28.515 6.502 -16.564 1.00 60.59 84 PRO A N 1
ATOM 654 C CA . PRO A 1 84 ? 27.670 5.992 -15.482 1.00 60.59 84 PRO A CA 1
ATOM 655 C C . PRO A 1 84 ? 26.699 7.029 -14.900 1.00 60.59 84 PRO A C 1
ATOM 657 O O . PRO A 1 84 ? 25.639 6.655 -14.395 1.00 60.59 84 PRO A O 1
ATOM 660 N N . SER A 1 85 ? 27.026 8.322 -14.997 1.00 60.56 85 SER A N 1
ATOM 661 C CA . SER A 1 85 ? 26.188 9.424 -14.512 1.00 60.56 85 SER A CA 1
ATOM 662 C C . SER A 1 85 ? 24.872 9.596 -15.284 1.00 60.56 85 SER A C 1
ATOM 664 O O . SER A 1 85 ? 23.899 10.101 -14.723 1.00 60.56 85 SER A O 1
ATOM 666 N N . LEU A 1 86 ? 24.785 9.116 -16.532 1.00 58.47 86 LEU A N 1
ATOM 667 C CA . LEU A 1 86 ? 23.577 9.217 -17.362 1.00 58.47 86 LEU A CA 1
ATOM 668 C C . LEU A 1 86 ? 22.483 8.210 -16.974 1.00 58.47 86 LEU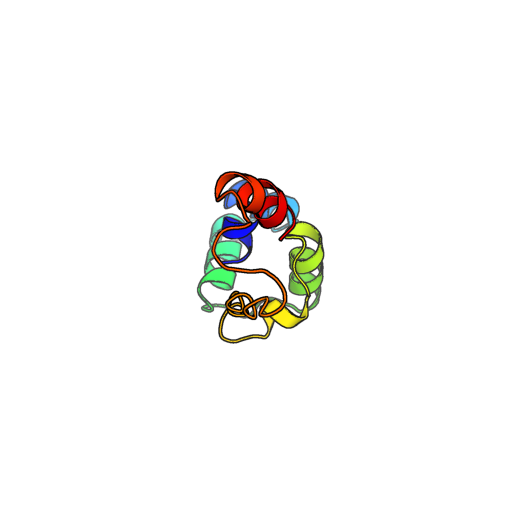 A C 1
ATOM 670 O O . LEU A 1 86 ? 21.308 8.435 -17.267 1.00 58.47 86 LEU A O 1
ATOM 674 N N . ASN A 1 87 ? 22.830 7.127 -16.272 1.00 59.50 87 ASN A N 1
ATOM 675 C CA . ASN A 1 87 ? 21.844 6.140 -15.818 1.00 59.50 87 ASN A CA 1
ATOM 676 C C . ASN A 1 87 ? 20.947 6.676 -14.684 1.00 59.50 87 ASN A C 1
ATOM 678 O O . ASN A 1 87 ? 19.798 6.253 -14.566 1.00 59.50 87 ASN A O 1
ATOM 682 N N . GLY A 1 88 ? 21.419 7.650 -13.897 1.00 59.66 88 GLY A N 1
ATOM 683 C CA . GLY A 1 88 ? 20.679 8.165 -12.737 1.00 59.66 88 GLY A CA 1
ATOM 684 C C . GLY A 1 88 ? 19.378 8.903 -13.082 1.00 59.66 88 GLY A C 1
ATOM 685 O O . GLY A 1 88 ? 18.449 8.918 -12.280 1.00 59.66 88 GLY A O 1
ATOM 686 N N . ILE A 1 89 ? 19.275 9.484 -14.285 1.00 56.44 89 ILE A N 1
ATOM 687 C CA . ILE A 1 89 ? 18.067 10.202 -14.739 1.00 56.44 89 ILE A CA 1
ATOM 688 C C . ILE A 1 89 ? 16.947 9.218 -15.117 1.00 56.44 89 ILE A C 1
ATOM 690 O O . ILE A 1 89 ? 15.767 9.515 -14.936 1.00 56.44 89 ILE A O 1
ATOM 694 N N . VAL A 1 90 ? 17.305 8.030 -15.608 1.00 55.88 90 VAL A N 1
ATOM 695 C CA . VAL A 1 90 ? 16.348 7.004 -16.052 1.00 55.88 90 VAL A CA 1
ATOM 696 C C . VAL A 1 90 ? 15.763 6.237 -14.861 1.00 55.88 90 VAL A C 1
ATOM 698 O O . VAL A 1 90 ? 14.582 5.897 -14.875 1.00 55.88 90 VAL A O 1
ATOM 701 N N . ASP A 1 91 ? 16.538 6.062 -13.788 1.00 52.75 91 ASP A N 1
ATOM 702 C CA . ASP A 1 91 ? 16.082 5.420 -12.546 1.00 52.75 91 ASP A CA 1
ATOM 703 C C . ASP A 1 91 ? 14.979 6.201 -11.810 1.00 52.75 91 ASP A C 1
ATOM 705 O O . ASP A 1 91 ? 14.200 5.613 -11.060 1.00 52.75 91 ASP A O 1
ATOM 709 N N . ALA A 1 92 ? 14.874 7.514 -12.035 1.00 55.84 92 ALA A N 1
ATOM 710 C CA . ALA A 1 92 ? 13.846 8.359 -11.426 1.00 55.84 92 ALA A CA 1
ATOM 711 C C . ALA A 1 92 ? 12.452 8.203 -12.072 1.00 55.84 92 ALA A C 1
ATOM 713 O O . ALA A 1 92 ? 11.469 8.720 -11.540 1.00 55.84 92 ALA A O 1
ATOM 714 N N . LEU A 1 93 ? 12.354 7.508 -13.212 1.00 51.53 93 LEU A N 1
ATOM 715 C CA . LEU A 1 93 ? 11.110 7.324 -13.971 1.00 51.53 93 LEU A CA 1
ATOM 716 C C . LEU A 1 93 ? 10.350 6.023 -13.627 1.00 51.53 93 LEU A C 1
ATOM 718 O O . LEU A 1 93 ? 9.315 5.767 -14.247 1.00 51.53 93 LEU A O 1
ATOM 722 N N . VAL A 1 94 ? 10.822 5.214 -12.659 1.00 46.16 94 VAL A N 1
ATOM 723 C CA . VAL A 1 94 ? 10.274 3.872 -12.329 1.00 46.16 94 VAL A CA 1
ATOM 724 C C . VAL A 1 94 ? 9.889 3.690 -10.857 1.00 46.16 94 VAL A C 1
ATOM 726 O O . VAL A 1 94 ? 10.776 3.785 -9.978 1.00 46.16 94 VAL A O 1
#

pLDDT: mean 79.62, std 13.12, range [46.16, 93.31]

Sequence (94 aa):
MARKTAGHDLLEAAKTLALTDGKRATAGEKLAAYESGETPPSRSLLVKMSKQYRRPLLTFYLTEPPSRSDRGEDFRTLWHAVDPSLNGIVDALV

Foldseek 3Di:
DLCVLLVHDLVRVLVQLVQQQDPVGHSSVVSVCCVVVVDPDDLVSLVSSCVSSVHDSVQSVDPDGPDPPDDDDPPVDPPPRDDPVVVVVVVVVD

Secondary structure (DSSP, 8-state):
-HHHHTT--HHHHHHHTTPPP-SS--HHHHHHHHHHTSSPPPHHHHHHHHHHTT--GGGGGSSSPPP-PPPPP-TTS-TTS--GGGHHHHHTT-

Radius of gyration: 18.49 Å; chains: 1; bounding box: 47×23×48 Å